Protein AF-A0A1D9G9D0-F1 (afdb_monomer_lite)

Structure (mmCIF, N/CA/C/O backbone):
data_AF-A0A1D9G9D0-F1
#
_entry.id   AF-A0A1D9G9D0-F1
#
loop_
_atom_site.group_PDB
_atom_site.id
_atom_site.type_symbol
_atom_site.label_atom_id
_atom_site.label_alt_id
_atom_site.label_comp_id
_atom_site.label_asym_id
_atom_site.label_entity_id
_atom_site.label_seq_id
_atom_site.pdbx_PDB_ins_code
_atom_site.Cartn_x
_atom_site.Cartn_y
_atom_site.Cartn_z
_atom_site.occupancy
_atom_site.B_iso_or_equiv
_atom_site.auth_seq_id
_atom_site.auth_comp_id
_atom_site.auth_asym_id
_atom_site.auth_atom_id
_atom_site.pdbx_PDB_model_num
ATOM 1 N N . MET A 1 1 ? 6.941 -31.921 -25.243 1.00 38.47 1 MET A N 1
ATOM 2 C CA . MET A 1 1 ? 7.355 -30.537 -24.919 1.00 38.47 1 MET A CA 1
ATOM 3 C C . MET A 1 1 ? 6.213 -29.622 -25.326 1.00 38.47 1 MET A C 1
ATOM 5 O O . MET A 1 1 ? 5.887 -29.639 -26.495 1.00 38.47 1 MET A O 1
ATOM 9 N N . GLY A 1 2 ? 5.479 -28.898 -24.489 1.00 33.41 2 GLY A N 1
ATOM 10 C CA . GLY A 1 2 ? 5.764 -28.351 -23.166 1.00 33.41 2 GLY A CA 1
ATOM 11 C C . GLY A 1 2 ? 5.288 -26.890 -23.189 1.00 33.41 2 GLY A C 1
ATOM 12 O O . GLY A 1 2 ? 5.991 -26.063 -23.742 1.00 33.41 2 GLY A O 1
ATOM 13 N N . VAL A 1 3 ? 4.052 -26.677 -22.712 1.00 44.84 3 VAL A N 1
ATOM 14 C CA . VAL A 1 3 ? 3.371 -25.482 -22.142 1.00 44.84 3 VAL A CA 1
ATOM 15 C C . VAL A 1 3 ? 4.153 -24.153 -22.251 1.00 44.84 3 VAL A C 1
ATOM 17 O O . VAL A 1 3 ? 5.318 -24.100 -21.894 1.00 44.84 3 VAL A O 1
ATOM 20 N N . VAL A 1 4 ? 3.569 -23.041 -22.709 1.00 38.47 4 VAL A N 1
ATOM 21 C CA . VAL A 1 4 ? 2.831 -22.095 -21.849 1.00 38.47 4 VAL A CA 1
ATOM 22 C C . VAL A 1 4 ? 1.995 -21.165 -22.728 1.00 38.47 4 VAL A C 1
ATOM 24 O O . VAL A 1 4 ? 2.519 -20.389 -23.520 1.00 38.47 4 VAL A O 1
ATOM 27 N N . GLY A 1 5 ? 0.673 -21.249 -22.565 1.00 45.03 5 GLY A N 1
ATOM 28 C CA . GLY A 1 5 ? -0.228 -20.172 -22.945 1.00 45.03 5 GLY A CA 1
ATOM 29 C C . GLY A 1 5 ? -0.120 -19.070 -21.902 1.00 45.03 5 GLY A C 1
ATOM 30 O O . GLY A 1 5 ? -0.455 -19.301 -20.736 1.00 45.03 5 GLY A O 1
ATOM 31 N N . ASP A 1 6 ? 0.356 -17.900 -22.313 1.00 40.78 6 ASP A N 1
ATOM 32 C CA . ASP A 1 6 ? 0.328 -16.733 -21.449 1.00 40.78 6 ASP A CA 1
ATOM 33 C C . ASP A 1 6 ? -1.073 -16.117 -21.476 1.00 40.78 6 ASP A C 1
ATOM 35 O O . ASP A 1 6 ? -1.624 -15.760 -22.519 1.00 40.78 6 ASP A O 1
ATOM 39 N N . ARG A 1 7 ? -1.695 -16.076 -20.300 1.00 47.84 7 ARG A N 1
ATOM 40 C CA . ARG A 1 7 ? -3.000 -15.457 -20.093 1.00 47.84 7 ARG A CA 1
ATOM 41 C C . ARG A 1 7 ? -2.730 -13.989 -19.796 1.00 47.84 7 ARG A C 1
ATOM 43 O O . ARG A 1 7 ? -2.519 -13.658 -18.630 1.00 47.84 7 ARG A O 1
ATOM 50 N N . SER A 1 8 ? -2.812 -13.115 -20.801 1.00 44.56 8 SER A N 1
ATOM 51 C CA . SER A 1 8 ? -2.878 -11.667 -20.569 1.00 44.56 8 SER A CA 1
ATOM 52 C C . SER A 1 8 ? -4.049 -11.353 -19.637 1.00 44.56 8 SER A C 1
ATOM 54 O O . SER A 1 8 ? -5.218 -11.362 -20.022 1.00 44.56 8 SER A O 1
ATOM 56 N N . ARG A 1 9 ? -3.728 -11.109 -18.366 1.00 52.31 9 ARG A N 1
ATOM 57 C CA . ARG A 1 9 ? -4.654 -10.643 -17.339 1.00 52.31 9 ARG A CA 1
ATOM 58 C C . ARG A 1 9 ? -4.447 -9.142 -17.183 1.00 52.31 9 ARG A C 1
ATOM 60 O O . ARG A 1 9 ? -3.600 -8.721 -16.410 1.00 52.31 9 ARG A O 1
ATOM 67 N N . TYR A 1 10 ? -5.276 -8.395 -17.910 1.00 47.31 10 TYR A N 1
ATOM 68 C CA . TYR A 1 10 ? -5.580 -6.971 -17.731 1.00 47.31 10 TYR A CA 1
ATOM 69 C C . TYR A 1 10 ? -4.378 -6.014 -17.803 1.00 47.31 10 TYR A C 1
ATOM 71 O O . TYR A 1 10 ? -4.003 -5.394 -16.812 1.00 47.31 10 TYR A O 1
ATOM 79 N N . SER A 1 11 ? -3.855 -5.836 -19.014 1.00 42.44 11 SER A N 1
ATOM 80 C CA . SER A 1 11 ? -3.164 -4.607 -19.425 1.00 42.44 11 SER A CA 1
ATOM 81 C C . SER A 1 11 ? -4.097 -3.841 -20.365 1.00 42.44 11 SER A C 1
ATOM 83 O O . SER A 1 11 ? -4.914 -4.462 -21.046 1.00 42.44 11 SER A O 1
ATOM 85 N N . PHE A 1 12 ? -4.014 -2.510 -20.395 1.00 44.25 12 PHE A N 1
ATOM 86 C CA . PHE A 1 12 ? -4.782 -1.608 -21.275 1.00 44.25 12 PHE A CA 1
ATOM 87 C C . PHE A 1 12 ? -4.393 -1.759 -22.767 1.00 44.25 12 PHE A C 1
ATOM 89 O O . PHE A 1 12 ? -4.173 -0.791 -23.485 1.00 44.25 12 PHE A O 1
ATOM 96 N N . SER A 1 13 ? -4.295 -2.993 -23.250 1.00 43.56 13 SER A N 1
ATOM 97 C CA . SER A 1 13 ? -3.869 -3.374 -24.591 1.00 43.56 13 SER A CA 1
ATOM 98 C C . SER A 1 13 ? -5.039 -4.063 -25.293 1.00 43.56 13 SER A C 1
ATOM 100 O O . SER A 1 13 ? -5.042 -5.276 -25.467 1.00 43.56 13 SER A O 1
ATOM 102 N N . TYR A 1 14 ? -6.067 -3.295 -25.663 1.00 48.00 14 TYR A N 1
ATOM 103 C CA . TYR A 1 14 ? -7.133 -3.766 -26.566 1.00 48.00 14 TYR A CA 1
ATOM 104 C C . TYR A 1 14 ? -7.261 -2.934 -27.847 1.00 48.00 14 TYR A C 1
ATOM 106 O O . TYR A 1 14 ? -8.272 -2.998 -28.534 1.00 48.00 14 TYR A O 1
ATOM 114 N N . LEU A 1 15 ? -6.208 -2.202 -28.215 1.00 47.19 15 LEU A N 1
ATOM 115 C CA . LEU A 1 15 ? -6.034 -1.649 -29.561 1.00 47.19 15 LEU A CA 1
ATOM 116 C C . LEU A 1 15 ? -4.799 -2.276 -30.211 1.00 47.19 15 LEU A C 1
ATOM 118 O O . LEU A 1 15 ? -3.938 -1.567 -30.690 1.00 47.19 15 LEU A O 1
ATOM 122 N N . GLY A 1 16 ? -4.649 -3.599 -30.141 1.00 44.28 16 GLY A N 1
ATOM 123 C CA . GLY A 1 16 ? -3.414 -4.291 -30.529 1.00 44.28 16 GLY A CA 1
ATOM 124 C C . GLY A 1 16 ? -3.641 -5.633 -31.214 1.00 44.28 16 GLY A C 1
ATOM 125 O O . GLY A 1 16 ? -2.829 -6.534 -31.055 1.00 44.28 16 GLY A O 1
ATOM 126 N N . GLY A 1 17 ? -4.766 -5.806 -31.906 1.00 42.25 17 GLY A N 1
ATOM 127 C CA . GLY A 1 17 ? -4.952 -6.918 -32.837 1.00 42.25 17 GLY A CA 1
ATOM 128 C C . GLY A 1 17 ? -4.540 -6.468 -34.232 1.00 42.25 17 GLY A C 1
ATOM 129 O O . GLY A 1 17 ? -4.888 -5.360 -34.623 1.00 42.25 17 GLY A O 1
ATOM 130 N N . ALA A 1 18 ? -3.811 -7.304 -34.973 1.00 51.38 18 ALA A N 1
ATOM 131 C CA . ALA A 1 18 ? -3.527 -7.099 -36.392 1.00 51.38 18 ALA A CA 1
ATOM 132 C C . ALA A 1 18 ? -4.846 -7.060 -37.188 1.00 51.38 18 ALA A C 1
ATOM 134 O O . ALA A 1 18 ? -5.329 -8.063 -37.702 1.00 51.38 18 ALA A O 1
ATOM 135 N N . GLY A 1 19 ? -5.454 -5.885 -37.2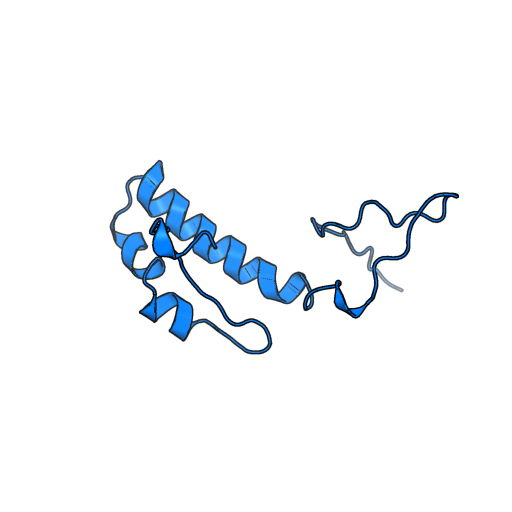10 1.00 50.31 19 GLY A N 1
ATOM 136 C CA . GLY A 1 19 ? -6.641 -5.503 -37.942 1.00 50.31 19 GLY A CA 1
ATOM 137 C C . GLY A 1 19 ? -6.464 -4.030 -38.272 1.00 50.31 19 GLY A C 1
ATOM 138 O O . GLY A 1 19 ? -5.970 -3.25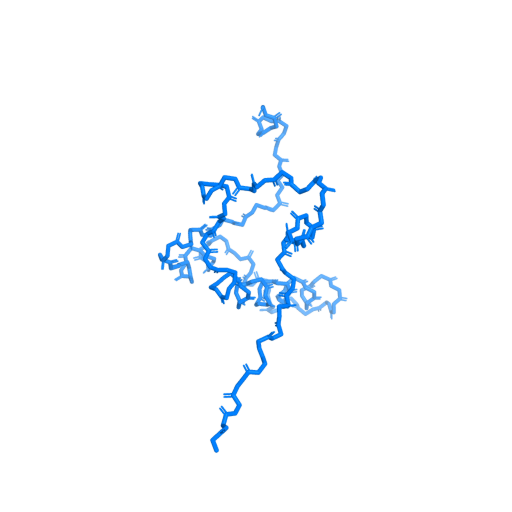8 -37.445 1.00 50.31 19 GLY A O 1
ATOM 139 N N . GLU A 1 20 ? -6.770 -3.662 -39.511 1.00 44.16 20 GLU A N 1
ATOM 140 C CA . GLU A 1 20 ? -6.612 -2.294 -39.992 1.00 44.16 20 GLU A CA 1
ATOM 141 C C . GLU A 1 20 ? -7.275 -1.299 -39.026 1.00 44.16 20 GLU A C 1
ATOM 143 O O . GLU A 1 20 ? -8.453 -1.432 -38.697 1.00 44.16 20 GLU A O 1
ATOM 148 N N . GLY A 1 21 ? -6.499 -0.330 -38.526 1.00 50.94 21 GLY A N 1
ATOM 149 C CA . GLY A 1 21 ? -6.978 0.704 -37.597 1.00 50.94 21 GLY A CA 1
ATOM 150 C C . GLY A 1 21 ? -6.341 0.706 -36.204 1.00 50.94 21 GLY A C 1
ATOM 151 O O . GLY A 1 21 ? -6.671 1.567 -35.391 1.00 50.94 21 GLY A O 1
ATOM 152 N N . VAL A 1 22 ? -5.408 -0.202 -35.911 1.00 55.03 22 VAL A N 1
ATOM 153 C CA . VAL A 1 22 ? -4.613 -0.140 -34.679 1.00 55.03 22 VAL A CA 1
ATOM 154 C C . VAL A 1 22 ? -3.513 0.915 -34.798 1.00 55.03 22 VAL A C 1
ATOM 156 O O . VAL A 1 22 ? -2.540 0.743 -35.531 1.00 55.03 22 VAL A O 1
ATOM 159 N N . LEU A 1 23 ? -3.660 2.011 -34.051 1.00 61.47 23 LEU A N 1
ATOM 160 C CA . LEU A 1 23 ? -2.563 2.942 -33.807 1.00 61.47 23 LEU A CA 1
ATOM 161 C C . LEU A 1 23 ? -1.559 2.259 -32.866 1.00 61.47 23 LEU A C 1
ATOM 163 O O . LEU A 1 23 ? -1.942 1.904 -31.747 1.00 61.47 23 LEU A O 1
ATOM 167 N N . PRO A 1 24 ? -0.298 2.044 -33.284 1.00 62.09 24 PRO A N 1
ATOM 168 C CA . PRO A 1 24 ? 0.699 1.445 -32.413 1.00 62.09 24 PRO A CA 1
ATOM 169 C C . PRO A 1 24 ? 0.912 2.353 -31.202 1.00 62.09 24 PRO A C 1
ATOM 171 O O . PRO A 1 24 ? 1.163 3.549 -31.352 1.0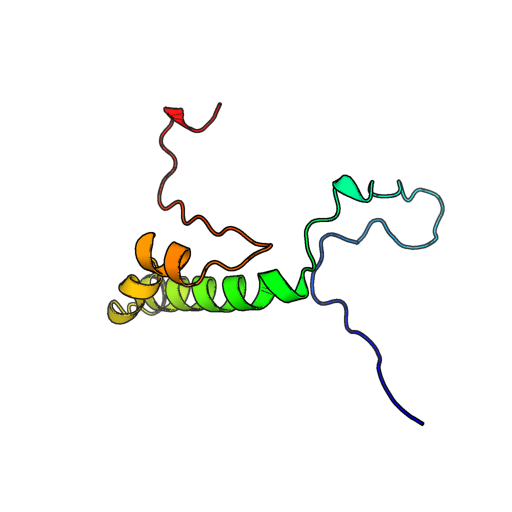0 62.09 24 PRO A O 1
ATOM 174 N N . VAL A 1 25 ? 0.795 1.784 -30.000 1.00 60.88 25 VAL A N 1
ATOM 175 C CA . VAL A 1 25 ? 1.129 2.495 -28.764 1.00 60.88 25 VAL A CA 1
ATOM 176 C C . VAL A 1 25 ? 2.642 2.720 -28.774 1.00 60.88 25 VAL A C 1
ATOM 178 O O . VAL A 1 25 ? 3.382 1.736 -28.861 1.00 60.88 25 VAL A O 1
ATOM 181 N N . PRO A 1 26 ? 3.113 3.978 -28.717 1.00 66.44 26 PRO A N 1
ATOM 182 C CA . PRO A 1 26 ? 4.531 4.270 -28.600 1.00 66.44 26 PRO A CA 1
ATOM 183 C C . PRO A 1 26 ? 5.132 3.482 -27.426 1.00 66.44 26 PRO A C 1
ATOM 185 O O . PRO A 1 26 ? 4.530 3.480 -26.346 1.00 66.44 26 PRO A O 1
ATOM 188 N N . PRO A 1 27 ? 6.276 2.800 -27.601 1.00 62.41 27 PRO A N 1
ATOM 189 C CA . PRO A 1 27 ? 6.913 2.018 -26.542 1.00 62.41 27 PRO A CA 1
ATOM 190 C C . PRO A 1 27 ? 7.161 2.819 -25.260 1.00 62.41 27 PRO A C 1
ATOM 192 O O . PRO A 1 27 ? 7.133 2.259 -24.171 1.00 62.41 27 PRO A O 1
ATOM 195 N N . GLU A 1 28 ? 7.333 4.137 -25.375 1.00 64.44 28 GLU A N 1
ATOM 196 C CA . GLU A 1 28 ? 7.510 5.068 -24.259 1.00 64.44 28 GLU A CA 1
ATOM 197 C C . GLU A 1 28 ? 6.246 5.221 -23.394 1.00 64.44 28 GLU A C 1
ATOM 199 O O . GLU A 1 28 ? 6.336 5.617 -22.233 1.00 64.44 28 GLU A O 1
ATOM 204 N N . LEU A 1 29 ? 5.065 4.915 -23.944 1.00 63.12 29 LEU A N 1
ATOM 205 C CA . LEU A 1 29 ? 3.784 4.923 -23.229 1.00 63.12 29 LEU A CA 1
ATOM 206 C C . LEU A 1 29 ? 3.433 3.552 -22.636 1.00 63.12 29 LEU A C 1
ATOM 208 O O . LEU A 1 29 ? 2.453 3.426 -21.897 1.00 63.12 29 LEU A O 1
ATOM 212 N N . ILE A 1 30 ? 4.222 2.522 -22.945 1.00 65.50 30 ILE A N 1
ATOM 213 C CA . ILE A 1 30 ? 4.095 1.206 -22.331 1.00 65.50 30 ILE A CA 1
ATOM 214 C C . ILE A 1 30 ? 4.839 1.271 -20.996 1.00 65.50 30 ILE A C 1
ATOM 216 O O . ILE A 1 30 ? 6.066 1.267 -20.941 1.00 65.50 30 ILE A O 1
ATOM 220 N N . GLY A 1 31 ? 4.073 1.381 -19.909 1.00 65.06 31 GLY A N 1
ATOM 221 C CA . GLY A 1 31 ? 4.621 1.385 -18.554 1.00 65.06 31 GLY A CA 1
ATOM 222 C C . GLY A 1 31 ? 5.433 0.118 -18.232 1.00 65.06 31 GLY A C 1
ATOM 223 O O . GLY A 1 31 ? 5.351 -0.876 -18.959 1.00 65.06 31 GLY A O 1
ATOM 224 N N . PRO A 1 32 ? 6.207 0.130 -17.129 1.00 65.56 32 PRO A N 1
ATOM 225 C CA . PRO A 1 32 ? 6.979 -1.029 -16.687 1.00 65.56 32 PRO A CA 1
ATOM 226 C C . PRO A 1 32 ? 6.089 -2.271 -16.557 1.00 65.56 32 PRO A C 1
ATOM 228 O O . PRO A 1 32 ? 4.886 -2.155 -16.318 1.00 65.56 32 PRO A O 1
ATOM 231 N N . ASP A 1 33 ? 6.692 -3.453 -16.715 1.00 73.81 33 ASP A N 1
ATOM 232 C CA . ASP A 1 33 ? 5.984 -4.733 -16.800 1.00 73.81 33 ASP A CA 1
ATOM 233 C C . ASP A 1 33 ? 4.844 -4.846 -15.768 1.00 73.81 33 ASP A C 1
ATOM 235 O O . ASP A 1 33 ? 5.048 -4.805 -14.551 1.00 73.81 33 ASP A O 1
ATOM 239 N N . SER A 1 34 ? 3.620 -5.008 -16.278 1.00 70.94 34 SER A N 1
ATOM 240 C CA . SER A 1 34 ? 2.391 -5.184 -15.495 1.00 70.94 34 SER A CA 1
ATOM 241 C C . SER A 1 34 ? 2.474 -6.310 -14.454 1.00 70.94 34 SER A C 1
ATOM 243 O O . SER A 1 34 ? 1.804 -6.244 -13.416 1.00 70.94 34 SER A O 1
ATOM 245 N N . ALA A 1 35 ? 3.326 -7.316 -14.679 1.00 80.38 35 ALA A N 1
ATOM 246 C CA . ALA A 1 35 ? 3.606 -8.377 -13.721 1.00 80.38 35 ALA A CA 1
ATOM 247 C C . ALA A 1 35 ? 4.206 -7.841 -12.409 1.00 80.38 35 ALA A C 1
ATOM 249 O O . ALA A 1 35 ? 3.942 -8.406 -11.348 1.00 80.38 35 ALA A O 1
ATOM 250 N N . ILE A 1 36 ? 4.943 -6.726 -12.465 1.00 84.31 36 ILE A N 1
ATOM 251 C CA . ILE A 1 36 ? 5.577 -6.075 -11.311 1.00 84.31 36 ILE A CA 1
ATOM 252 C C . ILE A 1 36 ? 4.551 -5.258 -10.514 1.00 84.31 36 ILE A C 1
ATOM 254 O O . ILE A 1 36 ? 4.579 -5.256 -9.287 1.00 84.31 36 ILE A O 1
ATOM 258 N N . ALA A 1 37 ? 3.599 -4.598 -11.182 1.00 87.12 37 ALA A N 1
ATOM 259 C CA . ALA A 1 37 ? 2.589 -3.764 -10.518 1.00 87.12 37 ALA A CA 1
ATOM 260 C C . ALA A 1 37 ? 1.484 -4.581 -9.824 1.00 87.12 37 ALA A C 1
ATOM 262 O O . ALA A 1 37 ? 0.924 -4.173 -8.800 1.00 87.12 37 ALA A O 1
ATOM 263 N N . ARG A 1 38 ? 1.153 -5.752 -10.378 1.00 89.31 38 ARG A N 1
ATOM 264 C CA . ARG A 1 38 ? 0.003 -6.555 -9.950 1.00 89.31 38 ARG A CA 1
ATOM 265 C C . ARG A 1 38 ? 0.044 -6.994 -8.474 1.00 89.31 38 ARG A C 1
ATOM 267 O O . ARG A 1 38 ? -0.996 -6.871 -7.823 1.00 89.31 38 ARG A O 1
ATOM 274 N N . PRO A 1 39 ? 1.172 -7.464 -7.905 1.00 91.88 39 PRO A N 1
ATOM 275 C CA . PRO A 1 39 ? 1.253 -7.806 -6.485 1.00 91.88 39 PRO A CA 1
ATOM 276 C C . PRO A 1 39 ? 0.935 -6.625 -5.562 1.00 91.88 39 PRO A C 1
ATOM 278 O O . PRO A 1 39 ? 0.160 -6.787 -4.618 1.00 91.88 39 PRO A O 1
ATOM 281 N N . TYR A 1 40 ? 1.454 -5.430 -5.866 1.00 93.56 40 TYR A N 1
ATOM 282 C CA . TYR A 1 40 ? 1.170 -4.218 -5.093 1.00 93.56 40 TYR A CA 1
ATOM 283 C C . TYR A 1 40 ? -0.311 -3.860 -5.134 1.00 93.56 40 TYR A C 1
ATOM 285 O O . TYR A 1 40 ? -0.920 -3.617 -4.092 1.00 93.56 40 TYR A O 1
ATOM 293 N N . LEU A 1 41 ? -0.918 -3.905 -6.324 1.00 92.19 41 LEU A N 1
ATOM 294 C CA . LEU A 1 41 ? -2.341 -3.631 -6.489 1.00 92.19 41 LEU A CA 1
ATOM 295 C C . LEU A 1 41 ? -3.198 -4.624 -5.699 1.00 92.19 41 LEU A C 1
ATOM 297 O O . LEU A 1 41 ? -4.139 -4.213 -5.020 1.00 92.19 41 LEU A O 1
ATOM 301 N N . MET A 1 42 ? -2.861 -5.917 -5.729 1.00 94.94 42 MET A N 1
ATOM 302 C CA . MET A 1 42 ? -3.564 -6.931 -4.938 1.00 94.94 42 MET A CA 1
ATOM 303 C C . MET A 1 42 ? -3.414 -6.686 -3.432 1.00 94.94 42 MET A C 1
ATOM 305 O O . MET A 1 42 ? -4.414 -6.735 -2.713 1.00 94.94 42 MET A O 1
ATOM 309 N N . ALA A 1 43 ? -2.205 -6.390 -2.950 1.00 95.38 43 ALA A N 1
ATOM 310 C CA . ALA A 1 43 ? -1.944 -6.145 -1.534 1.00 95.38 43 ALA A CA 1
ATOM 311 C C . ALA A 1 43 ? -2.684 -4.899 -1.017 1.00 95.38 43 ALA A C 1
ATOM 313 O O . ALA A 1 43 ? -3.429 -4.986 -0.038 1.00 95.38 43 ALA A O 1
ATOM 314 N N . LEU A 1 44 ? -2.546 -3.763 -1.706 1.00 96.00 44 LEU A N 1
ATOM 315 C CA . LEU A 1 44 ? -3.151 -2.494 -1.293 1.00 96.00 44 LEU A CA 1
ATOM 316 C C . LEU A 1 44 ? -4.676 -2.511 -1.433 1.00 96.00 44 LEU A C 1
ATOM 318 O O . LEU A 1 44 ? -5.368 -2.054 -0.524 1.00 96.00 44 LEU A O 1
ATOM 322 N N . SER A 1 45 ? -5.219 -3.118 -2.496 1.00 96.75 45 SER A N 1
ATOM 323 C CA . SER A 1 45 ? -6.674 -3.301 -2.630 1.00 96.75 45 SER A CA 1
ATOM 324 C C . SER A 1 45 ? -7.222 -4.196 -1.521 1.00 96.75 45 SER A C 1
ATOM 326 O O . SER A 1 45 ? -8.271 -3.910 -0.948 1.00 96.75 45 SER A O 1
ATOM 328 N N . THR A 1 46 ? -6.497 -5.262 -1.166 1.00 98.00 46 THR A N 1
ATOM 329 C CA . THR A 1 46 ? -6.890 -6.148 -0.063 1.00 98.00 46 THR A CA 1
ATOM 330 C C . THR A 1 46 ? -6.911 -5.396 1.263 1.00 98.00 46 THR A C 1
ATOM 332 O O . THR A 1 46 ? -7.887 -5.513 2.004 1.00 98.00 46 THR A O 1
ATOM 335 N N . ALA A 1 47 ? -5.872 -4.613 1.562 1.00 97.44 47 ALA A N 1
ATOM 336 C CA . ALA A 1 47 ? -5.835 -3.786 2.762 1.00 97.44 47 ALA A CA 1
ATOM 337 C C . ALA A 1 47 ? -7.000 -2.785 2.779 1.00 97.44 47 ALA A C 1
ATOM 339 O O . ALA A 1 47 ? -7.739 -2.737 3.758 1.00 97.44 47 ALA A O 1
ATOM 340 N N . PHE A 1 48 ? -7.243 -2.079 1.670 1.00 97.19 48 PHE A N 1
ATOM 341 C CA . PHE A 1 48 ? -8.352 -1.133 1.531 1.00 97.19 48 PHE A CA 1
ATOM 342 C C . PHE A 1 48 ? -9.711 -1.781 1.808 1.00 97.19 48 PHE A C 1
ATOM 344 O O . PHE A 1 48 ? -10.460 -1.315 2.671 1.00 97.19 48 PHE A O 1
ATOM 351 N N . PHE A 1 49 ? -10.027 -2.884 1.126 1.00 98.25 49 PHE A N 1
ATOM 352 C CA . PHE A 1 49 ? -11.314 -3.551 1.302 1.00 98.25 49 PHE A CA 1
ATOM 353 C C . PHE A 1 49 ? -11.474 -4.125 2.707 1.00 98.25 49 PHE A C 1
ATOM 355 O O . PHE A 1 49 ? -12.542 -3.984 3.305 1.00 98.25 49 PHE A O 1
ATOM 362 N N . LYS A 1 50 ? -10.420 -4.715 3.279 1.00 98.44 50 LYS A N 1
ATOM 363 C CA . LYS A 1 50 ? -10.475 -5.206 4.659 1.00 98.44 50 LYS A CA 1
ATOM 364 C C . LYS A 1 50 ? -10.696 -4.071 5.657 1.00 98.44 50 LYS A C 1
ATOM 366 O O . LYS A 1 50 ? -11.547 -4.205 6.533 1.00 98.44 50 LYS A O 1
ATOM 371 N N . THR A 1 51 ? -10.007 -2.943 5.498 1.00 97.75 51 THR A N 1
ATOM 372 C CA . THR A 1 51 ? -10.162 -1.776 6.375 1.00 97.75 51 THR A CA 1
ATOM 373 C C . THR A 1 51 ? -11.557 -1.161 6.269 1.00 97.75 51 THR A C 1
ATOM 375 O O . THR A 1 51 ? -12.239 -1.018 7.284 1.00 97.75 51 THR A O 1
ATOM 378 N N . TYR A 1 52 ? -12.011 -0.808 5.064 1.00 97.06 52 TYR A N 1
ATOM 379 C CA . TYR A 1 52 ? -13.190 0.052 4.900 1.00 97.06 52 TYR A CA 1
ATOM 380 C C . TYR A 1 52 ? -14.500 -0.700 4.658 1.00 97.06 52 TYR A C 1
ATOM 382 O O . TYR A 1 52 ? -15.548 -0.236 5.121 1.00 97.06 52 TYR A O 1
ATOM 390 N N . ILE A 1 53 ? -14.454 -1.854 3.984 1.00 97.94 53 ILE A N 1
ATOM 391 C CA . ILE A 1 53 ? -15.643 -2.658 3.661 1.00 97.94 53 ILE A CA 1
ATOM 392 C C . ILE A 1 53 ? -15.874 -3.716 4.737 1.00 97.94 53 ILE A C 1
ATOM 394 O O . ILE A 1 53 ? -16.941 -3.746 5.342 1.00 97.94 53 ILE A O 1
ATOM 398 N N . ALA A 1 54 ? -14.858 -4.529 5.044 1.00 98.44 54 ALA A N 1
ATOM 399 C CA . ALA A 1 54 ? -14.966 -5.586 6.054 1.00 98.44 54 ALA A CA 1
ATOM 400 C C . ALA A 1 54 ? -14.809 -5.086 7.504 1.00 98.44 54 ALA A C 1
ATOM 402 O O . ALA A 1 54 ? -14.903 -5.887 8.431 1.00 98.44 54 ALA A O 1
ATOM 403 N N . LYS A 1 55 ? -14.561 -3.782 7.703 1.00 98.12 55 LYS A N 1
ATOM 404 C CA . LYS A 1 55 ? -14.419 -3.124 9.016 1.00 98.12 55 LYS A CA 1
ATOM 405 C C . LYS A 1 55 ? -13.354 -3.764 9.916 1.00 98.12 55 LYS A C 1
ATOM 407 O O . LYS A 1 55 ? -13.550 -3.902 11.118 1.00 98.12 55 LYS A O 1
ATOM 412 N N . GLN A 1 56 ? -12.213 -4.137 9.337 1.00 98.44 56 GLN A N 1
ATOM 413 C CA . GLN A 1 56 ? -11.063 -4.701 10.046 1.00 98.44 56 GLN A CA 1
ATOM 414 C C . GLN A 1 56 ? -9.971 -3.627 10.219 1.00 98.44 56 GLN A C 1
ATOM 416 O O . GLN A 1 56 ? -9.089 -3.500 9.360 1.00 98.44 56 GLN A O 1
ATOM 421 N N . PRO A 1 57 ? -10.010 -2.818 11.299 1.00 96.88 57 PRO A N 1
ATOM 422 C CA . PRO A 1 57 ? -9.129 -1.659 11.465 1.00 96.88 57 PRO A CA 1
ATOM 423 C C . PRO A 1 57 ? -7.646 -2.028 11.562 1.00 96.88 57 PRO A C 1
ATOM 425 O O . PRO A 1 57 ? -6.799 -1.208 11.226 1.00 96.88 57 PRO A O 1
ATOM 428 N N . GLN A 1 58 ? -7.308 -3.267 11.930 1.00 97.56 58 GLN A N 1
ATOM 429 C CA . GLN A 1 58 ? -5.927 -3.748 11.998 1.00 97.56 58 GLN A CA 1
ATOM 430 C C . GLN A 1 58 ? -5.181 -3.684 10.653 1.00 97.56 58 GLN A C 1
ATOM 432 O O . GLN A 1 58 ? -3.956 -3.705 10.642 1.00 97.56 58 GLN A O 1
ATOM 437 N N . TYR A 1 59 ? -5.896 -3.575 9.525 1.00 97.75 59 TYR A N 1
ATOM 438 C CA . TYR A 1 59 ? -5.283 -3.447 8.199 1.00 97.75 59 TYR A CA 1
ATOM 439 C C . TYR A 1 59 ? -4.913 -2.005 7.819 1.00 97.75 59 TYR A C 1
ATOM 441 O O . TYR A 1 59 ? -4.249 -1.801 6.805 1.00 97.75 59 TYR A O 1
ATOM 449 N N . VAL A 1 60 ? -5.294 -1.000 8.620 1.00 96.25 60 VAL A N 1
ATOM 450 C CA . VAL A 1 60 ? -5.037 0.416 8.299 1.00 96.25 60 VAL A CA 1
ATOM 451 C C . VAL A 1 60 ? -3.541 0.749 8.233 1.00 96.25 60 VAL A C 1
ATOM 453 O O . VAL A 1 60 ? -3.142 1.646 7.494 1.00 96.25 60 VAL A O 1
ATOM 456 N N . SER A 1 61 ? -2.697 0.007 8.958 1.00 96.31 61 SER A N 1
ATOM 457 C CA . SER A 1 61 ? -1.237 0.171 8.948 1.00 96.31 61 SER A CA 1
ATOM 458 C C . SER A 1 61 ? -0.629 -0.094 7.568 1.00 96.31 61 SER A C 1
ATOM 460 O O . SER A 1 61 ? 0.315 0.595 7.175 1.00 96.31 61 SER A O 1
ATOM 462 N N . TYR A 1 62 ? -1.221 -1.010 6.795 1.00 96.38 62 TYR A N 1
ATOM 463 C CA . TYR A 1 62 ? -0.831 -1.303 5.414 1.00 96.38 62 TYR A CA 1
ATOM 464 C C . TYR A 1 62 ? -1.248 -0.204 4.420 1.00 96.38 62 TYR A C 1
ATOM 466 O O . TYR A 1 62 ? -0.811 -0.213 3.274 1.00 96.38 62 TYR A O 1
ATOM 474 N N . LEU A 1 63 ? -2.071 0.759 4.854 1.00 95.50 63 LEU A N 1
ATOM 475 C CA . LEU A 1 63 ? -2.504 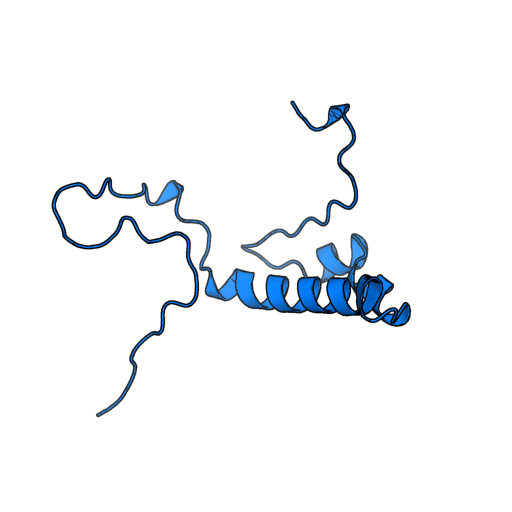1.937 4.091 1.00 95.50 63 LEU A CA 1
ATOM 476 C C . LEU A 1 63 ? -1.848 3.221 4.630 1.00 95.50 63 LEU A C 1
ATOM 478 O O . LEU A 1 63 ? -2.454 4.299 4.664 1.00 95.50 63 LEU A O 1
ATOM 482 N N . SER A 1 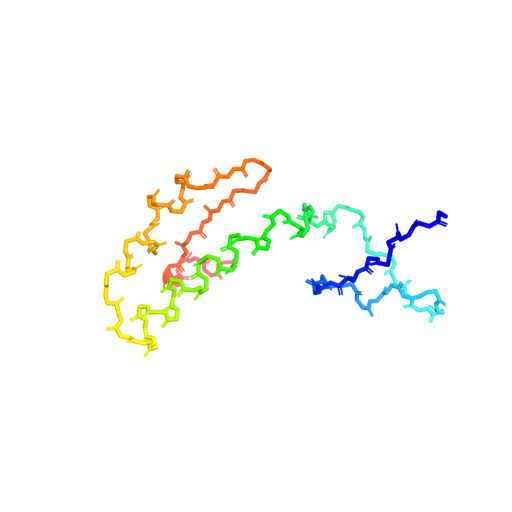64 ? -0.610 3.108 5.108 1.00 94.56 64 SER A N 1
ATOM 483 C CA . SER A 1 64 ? 0.223 4.243 5.508 1.00 94.56 64 SER A CA 1
ATOM 484 C C . SER A 1 64 ? 1.244 4.573 4.420 1.00 94.56 64 SER A C 1
ATOM 486 O O . SER A 1 64 ? 1.757 3.683 3.746 1.00 94.56 64 SER A O 1
ATOM 488 N N . GLU A 1 65 ? 1.557 5.859 4.255 1.00 93.12 65 GLU A N 1
ATOM 489 C CA . GLU A 1 65 ? 2.577 6.303 3.296 1.00 93.12 65 GLU A CA 1
ATOM 490 C C . GLU A 1 65 ? 3.950 5.701 3.609 1.00 93.12 65 GLU A C 1
ATOM 492 O O . GLU A 1 65 ? 4.670 5.298 2.699 1.00 93.12 65 GLU A O 1
ATOM 497 N N . SER A 1 66 ? 4.292 5.573 4.896 1.00 93.75 66 SER A N 1
ATOM 498 C CA . SER A 1 66 ? 5.537 4.944 5.340 1.00 93.75 66 SER A CA 1
ATOM 499 C C . SER A 1 66 ? 5.623 3.477 4.923 1.00 93.75 66 SER A C 1
ATOM 501 O O . SER A 1 66 ? 6.651 3.068 4.390 1.00 93.75 66 SER A O 1
ATOM 503 N N . TYR A 1 67 ? 4.549 2.700 5.103 1.00 95.12 67 TYR A N 1
ATOM 504 C CA . TYR A 1 67 ? 4.515 1.302 4.675 1.00 95.12 67 TYR A CA 1
ATOM 505 C C . TYR A 1 67 ? 4.596 1.173 3.151 1.00 95.12 67 TYR A C 1
ATOM 507 O O . TYR A 1 67 ? 5.377 0.373 2.645 1.00 95.12 67 TYR A O 1
ATOM 515 N N . VAL A 1 68 ? 3.843 1.992 2.410 1.00 95.00 68 VAL A N 1
ATOM 516 C CA . VAL A 1 68 ? 3.870 1.977 0.938 1.00 95.00 68 VAL A CA 1
ATOM 517 C C . VAL A 1 68 ? 5.258 2.327 0.403 1.00 95.00 68 VAL A C 1
ATOM 519 O O . VAL A 1 68 ? 5.758 1.643 -0.486 1.00 95.00 68 VAL A O 1
ATOM 522 N N . LYS A 1 69 ? 5.924 3.322 0.996 1.00 94.31 69 LYS A N 1
ATOM 523 C CA . LYS A 1 69 ? 7.307 3.671 0.659 1.00 94.31 69 LYS A CA 1
ATOM 524 C C . LYS A 1 69 ? 8.291 2.554 1.016 1.00 94.31 69 LYS A C 1
ATOM 526 O O . LYS A 1 69 ? 9.236 2.331 0.272 1.00 94.31 69 LYS A O 1
ATOM 531 N N . GLN A 1 70 ? 8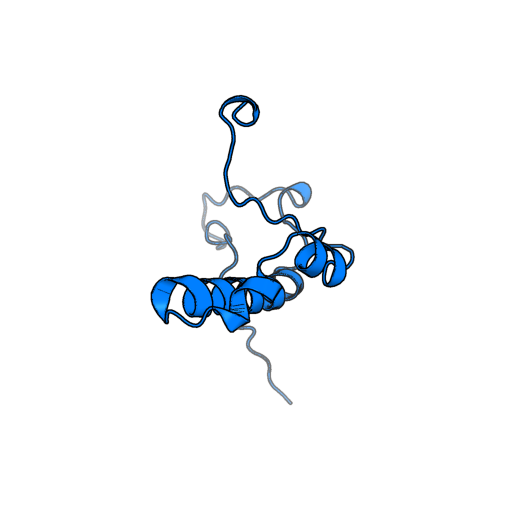.066 1.844 2.123 1.00 94.75 70 GLN A N 1
ATOM 532 C CA . GLN A 1 70 ? 8.906 0.721 2.550 1.00 94.75 70 GLN A CA 1
ATOM 533 C C . GLN A 1 70 ? 8.830 -0.472 1.588 1.00 94.75 70 GLN A C 1
ATOM 535 O O . GLN A 1 70 ? 9.839 -1.139 1.376 1.00 94.75 70 GLN A O 1
ATOM 540 N N . ILE A 1 71 ? 7.650 -0.762 1.032 1.00 94.12 71 ILE A N 1
ATOM 541 C CA . ILE A 1 71 ? 7.474 -1.874 0.085 1.00 94.12 71 ILE A CA 1
ATOM 542 C C . ILE A 1 71 ? 7.747 -1.473 -1.369 1.00 94.12 71 ILE A C 1
ATOM 544 O O . ILE A 1 71 ? 7.761 -2.343 -2.230 1.00 94.12 71 ILE A O 1
ATOM 548 N N . SER A 1 72 ? 7.937 -0.184 -1.653 1.00 93.25 72 SER A N 1
ATOM 549 C CA . SER A 1 72 ? 8.256 0.317 -2.990 1.00 93.25 72 SER A CA 1
ATOM 550 C C . SER A 1 72 ? 9.603 -0.234 -3.460 1.00 93.25 72 SER A C 1
ATOM 552 O O . SER A 1 72 ? 10.591 -0.161 -2.730 1.00 93.25 72 SER A O 1
ATOM 554 N N . GLN A 1 73 ? 9.659 -0.756 -4.684 1.00 90.38 73 GLN A N 1
ATOM 555 C CA . GLN A 1 73 ? 10.885 -1.294 -5.281 1.00 90.38 73 GLN A CA 1
ATOM 556 C C . GLN A 1 73 ? 11.037 -0.799 -6.712 1.00 90.38 73 GLN A C 1
ATOM 558 O O . GLN A 1 73 ? 10.060 -0.765 -7.461 1.00 90.38 73 GLN A O 1
ATOM 563 N N . ASP A 1 74 ? 12.268 -0.478 -7.109 1.00 86.44 74 ASP A N 1
ATOM 564 C CA . ASP A 1 74 ? 12.578 -0.164 -8.501 1.00 86.44 74 ASP A CA 1
ATOM 565 C C . ASP A 1 74 ? 12.156 -1.319 -9.430 1.00 86.44 74 ASP A C 1
ATOM 567 O O . ASP A 1 74 ? 12.317 -2.491 -9.076 1.00 86.44 74 ASP A O 1
ATOM 571 N N . PRO A 1 75 ? 11.605 -1.024 -10.621 1.00 86.25 75 PRO A N 1
ATOM 572 C CA . PRO A 1 75 ? 11.456 0.302 -11.232 1.00 86.25 75 PRO A CA 1
ATOM 573 C C . PRO A 1 75 ? 10.158 1.044 -10.848 1.00 86.25 75 PRO A C 1
ATOM 575 O O . PRO A 1 75 ? 9.847 2.080 -11.435 1.00 86.25 75 PRO A O 1
ATOM 578 N N . LEU A 1 76 ? 9.359 0.517 -9.913 1.00 86.00 76 LEU A N 1
ATOM 579 C CA . LEU A 1 76 ? 8.024 1.025 -9.602 1.00 86.00 76 LEU A CA 1
ATOM 580 C C . LEU A 1 76 ? 7.994 1.781 -8.265 1.00 86.00 76 LEU A C 1
ATOM 582 O O . LEU A 1 76 ? 7.850 1.198 -7.191 1.00 86.00 76 LEU A O 1
ATOM 586 N N . ASN A 1 77 ? 8.054 3.109 -8.354 1.00 88.50 77 ASN A N 1
ATOM 587 C CA . ASN A 1 77 ? 7.902 3.993 -7.202 1.00 88.50 77 ASN A CA 1
ATOM 588 C C . ASN A 1 77 ? 6.425 4.141 -6.805 1.00 88.50 77 ASN A C 1
ATOM 590 O O . ASN A 1 77 ? 5.606 4.612 -7.595 1.00 88.50 77 ASN A O 1
ATOM 594 N N . LEU A 1 78 ? 6.084 3.743 -5.579 1.00 90.88 78 LEU A N 1
ATOM 595 C CA . LEU A 1 78 ? 4.713 3.753 -5.072 1.00 90.88 78 LEU A CA 1
ATOM 596 C C . LEU A 1 78 ? 4.414 5.012 -4.255 1.00 90.88 78 LEU A C 1
ATOM 598 O O . LEU A 1 78 ? 5.165 5.384 -3.353 1.00 90.88 78 LEU A O 1
ATOM 602 N N . PHE A 1 79 ? 3.248 5.605 -4.506 1.00 90.00 79 PHE A N 1
ATOM 603 C CA . PHE A 1 79 ? 2.715 6.736 -3.750 1.00 90.00 79 PHE A CA 1
ATOM 604 C C . PHE A 1 79 ? 1.263 6.451 -3.369 1.00 90.00 79 PHE A C 1
ATOM 606 O O . PHE A 1 79 ? 0.472 6.015 -4.205 1.00 90.00 79 PHE A O 1
ATOM 613 N N . LEU A 1 80 ? 0.902 6.695 -2.107 1.00 89.81 80 LEU A N 1
ATOM 614 C CA . LEU A 1 80 ? -0.465 6.527 -1.619 1.00 89.81 80 LEU A CA 1
ATOM 615 C C . LEU A 1 80 ? -1.080 7.890 -1.323 1.00 89.81 80 LEU A C 1
ATOM 617 O O . LEU A 1 80 ? -0.732 8.529 -0.336 1.00 89.81 80 LEU A O 1
ATOM 621 N N . ILE A 1 81 ? -2.025 8.306 -2.160 1.00 86.94 81 ILE A N 1
ATOM 622 C CA . ILE A 1 81 ? -2.741 9.572 -2.009 1.00 86.94 81 ILE A CA 1
ATOM 623 C C . ILE A 1 81 ? -4.110 9.271 -1.397 1.00 86.94 81 ILE A C 1
ATOM 625 O O . ILE A 1 81 ? -4.923 8.573 -1.996 1.00 86.94 81 ILE A O 1
ATOM 629 N N . LYS A 1 82 ? -4.364 9.771 -0.183 1.00 82.94 82 LYS A N 1
ATOM 630 C CA . LYS A 1 82 ? -5.638 9.547 0.532 1.00 82.94 82 LYS A CA 1
ATOM 631 C C . LYS A 1 82 ? -6.707 10.575 0.192 1.00 82.94 82 LYS A C 1
ATOM 633 O O . LYS A 1 82 ? -7.893 10.273 0.225 1.00 82.94 82 LYS A O 1
ATOM 638 N N . SER A 1 83 ? -6.272 11.792 -0.095 1.00 81.31 83 SER A N 1
ATOM 639 C CA . SER A 1 83 ? -7.113 12.905 -0.498 1.00 81.31 83 SER A CA 1
ATOM 640 C C . SER A 1 83 ? -6.304 13.754 -1.451 1.00 81.31 83 SER A C 1
ATOM 642 O O . SER A 1 83 ? -5.122 13.988 -1.210 1.00 81.31 83 SER A O 1
ATOM 644 N N . LEU A 1 84 ? -6.955 14.240 -2.496 1.00 78.81 84 LEU A N 1
ATOM 645 C CA . LEU A 1 84 ? -6.429 15.341 -3.285 1.00 78.81 84 LEU A CA 1
ATOM 646 C C . LEU A 1 84 ? -6.878 16.634 -2.606 1.00 78.81 84 LEU A C 1
ATOM 648 O O . LEU A 1 84 ? -8.023 16.743 -2.170 1.00 78.81 84 LEU A O 1
ATOM 652 N N . GLN A 1 85 ? -5.955 17.573 -2.440 1.00 78.25 85 GLN A N 1
ATOM 653 C CA . GLN A 1 85 ? -6.297 18.960 -2.129 1.00 78.25 85 GLN A CA 1
ATOM 654 C C . GLN A 1 85 ? -6.553 19.675 -3.461 1.00 78.25 85 GLN A C 1
ATOM 656 O O . GLN A 1 85 ? -5.894 19.349 -4.448 1.00 78.25 85 GLN A O 1
ATOM 661 N N . ASP A 1 86 ? -7.439 20.674 -3.499 1.00 76.50 86 ASP A N 1
ATOM 662 C CA . ASP A 1 86 ? -7.744 21.423 -4.736 1.00 76.50 86 ASP A CA 1
ATOM 663 C C . ASP A 1 86 ? -6.486 22.024 -5.390 1.00 76.50 86 ASP A C 1
ATOM 665 O O . ASP A 1 86 ? -6.397 22.177 -6.606 1.00 76.50 86 ASP A O 1
ATOM 669 N N . THR A 1 87 ? -5.452 22.291 -4.590 1.00 74.62 87 THR A N 1
ATOM 670 C CA . THR A 1 87 ? -4.142 22.774 -5.042 1.00 74.62 87 THR A CA 1
ATOM 671 C C . THR A 1 87 ? -3.331 21.756 -5.857 1.00 74.62 87 THR A C 1
ATOM 673 O O . THR A 1 87 ? -2.353 22.151 -6.492 1.00 74.62 87 THR A O 1
ATOM 676 N N . GLN A 1 88 ? -3.713 20.473 -5.862 1.00 62.12 88 GLN A N 1
ATOM 677 C CA . GLN A 1 88 ? -3.032 19.384 -6.577 1.00 62.12 88 GLN A CA 1
ATOM 678 C C . GLN A 1 88 ? -3.668 19.028 -7.931 1.00 62.12 88 GLN A C 1
ATOM 680 O O . GLN A 1 88 ? -3.124 18.187 -8.639 1.00 62.12 88 GLN A O 1
ATOM 685 N N . LEU A 1 89 ? -4.786 19.659 -8.307 1.00 64.38 89 LEU A N 1
ATOM 686 C CA . LEU A 1 89 ? -5.532 19.394 -9.550 1.00 64.38 89 LEU A CA 1
ATOM 687 C C . LEU A 1 89 ? -5.100 20.284 -10.737 1.00 64.38 89 LEU A C 1
ATOM 689 O O . LEU A 1 89 ? -5.931 20.626 -11.576 1.00 64.38 89 LEU A O 1
ATOM 693 N N . LYS A 1 90 ? -3.835 20.712 -10.787 1.00 55.56 90 LYS A N 1
ATOM 694 C CA . LYS A 1 90 ? -3.339 21.595 -11.857 1.00 55.56 90 LYS A CA 1
ATOM 695 C C . LYS A 1 90 ? -3.116 20.878 -13.181 1.00 55.56 90 LYS A C 1
ATOM 697 O O . LYS A 1 90 ? -2.561 19.759 -13.150 1.00 55.56 90 LYS A O 1
#

Foldseek 3Di:
DDDDDDDPDDDPPPLDDPDPPRDDDPPVNDDDDPVVCVVVCVLVVVLVCCVPVVVNVVSVVCQDQVNQQVPADPPGGDGRDPDDDPVNPD

Radius of gyration: 17.91 Å; chains: 1; bounding box: 28×53×52 Å

Secondary structure (DSSP, 8-state):
---------S-S--S-SSSTT-PPPPGGGS-S-HHHHHHHHHHHHHHHHHHHTS--GGGGGGGSHHHHHHH-BTTB-----S---GGG--

Organism: Moorena producens (strain JHB) (NCBI:txid1454205)

Sequence (90 aa):
MGVVGDRSRYSFSYLGGAGEGVLPVPPELIGPDSAIARPYLMALSTAFFKTYIAKQPQYVSYLSESYVKQISQDPLNLFLIKSLQDTQLK

pLDDT: mean 75.91, std 20.85, range [33.41, 98.44]